Protein 6MCE (pdb70)

GO terms:
  GO:0042025 host cell nucleus (C, IDA)
  GO:0050434 positive regulation of viral transcription (P, IDA)
  GO:0001070 RNA-binding transcription regulator activity (F, TAS)
  GO:0005515 protein binding (F, IPI)
  GO:0030332 cyclin binding (F, IPI)
  GO:0039525 symbiont-mediated perturbation of host chromatin organization (P, IDA)
  GO:0032968 positive regulation of transcription elongation by RNA polymerase II (P, IDA)
  GO:0030430 host cell cytoplasm (C, EXP)
  GO:0042025 host cell nucleus (C, IC)
  GO:0042805 actinin binding (F, IPI)
  GO:0043175 RNA polymerase core enzyme binding (F, IEP)
  GO:0042783 symbiont-mediated e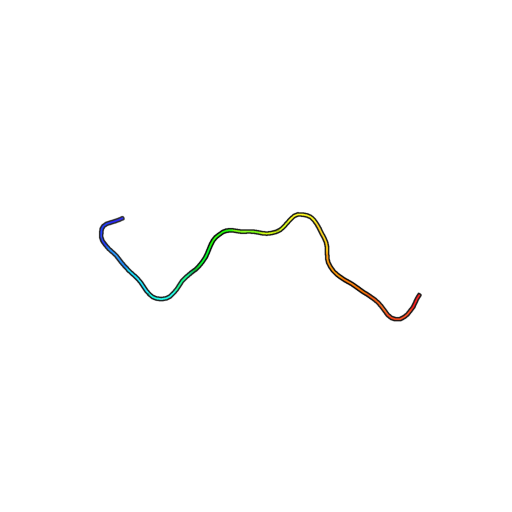vasion of host immune response (P, IDA)
  GO:0140537 transcription regulator activator activity (F, IDA)
  GO:0140313 molecular sequestering activity (F, EXP)
  GO:0035035 histone acetyltransferase binding (F, IMP)
  GO:0001223 transcription coactivator binding (F, IPI)
  GO:0035035 histone acetyltransferase binding (F, IPI)
  GO:0031491 nucleosome binding (F, IPI)
  GO:1990970 trans-activation response element binding (F, IPI)
  GO:0039588 symbiont-mediated suppression of host antigen processing and presentation (P, EXP)

Structure (mmCIF, N/CA/C/O backbone):
data_6MCE
#
_entry.id   6MCE
#
loop_
_entity.id
_entity.type
_entity.pdbx_description
1 polymer 'TAR RNA'
2 polymer 'Protein Tat'
#
loop_
_atom_site.group_PDB
_atom_site.id
_atom_site.type_symbol
_atom_site.label_atom_id
_atom_site.label_alt_id
_atom_site.label_comp_id
_atom_site.label_asym_id
_atom_site.label_entity_id
_atom_site.label_seq_id
_atom_site.pdbx_PDB_ins_code
_atom_site.Cartn_x
_atom_site.Cartn_y
_atom_site.Cartn_z
_atom_site.occupancy
_atom_site.B_iso_or_equiv
_atom_site.auth_seq_id
_atom_site.auth_comp_id
_atom_site.auth_asym_id
_atom_site.auth_atom_id
_atom_site.pdbx_PDB_model_num
ATOM 965 N N . GLY B 2 1 ? 32.244 -5.885 4.361 1.00 0.00 44 GLY B N 1
ATOM 966 C CA . GLY B 2 1 ? 32.141 -5.568 2.918 1.00 0.00 44 GLY B CA 1
ATOM 967 C C . GLY B 2 1 ? 32.762 -6.655 2.053 1.00 0.00 44 GLY B C 1
ATOM 968 O O . GLY B 2 1 ? 32.912 -7.793 2.499 1.00 0.00 44 GLY B O 1
ATOM 974 N N . ILE B 2 2 ? 33.128 -6.310 0.808 1.00 0.00 45 ILE B N 1
ATOM 975 C CA . ILE B 2 2 ? 33.770 -7.190 -0.199 1.00 0.00 45 ILE B CA 1
ATOM 976 C C . ILE B 2 2 ? 33.087 -8.579 -0.299 1.00 0.00 45 ILE B C 1
ATOM 977 O O . ILE B 2 2 ? 33.725 -9.632 -0.245 1.00 0.00 45 ILE B O 1
ATOM 993 N N . SER B 2 3 ? 31.751 -8.569 -0.387 1.00 0.00 46 SER B N 1
ATOM 994 C CA . SER B 2 3 ? 30.872 -9.753 -0.348 1.00 0.00 46 SER B CA 1
ATOM 995 C C . SER B 2 3 ? 29.671 -9.607 -1.299 1.00 0.00 46 SER B C 1
ATOM 996 O O . SER B 2 3 ? 29.375 -8.511 -1.784 1.00 0.00 46 SER B O 1
ATOM 1004 N N . TYR B 2 4 ? 28.960 -10.712 -1.547 1.00 0.00 47 TYR B N 1
ATOM 1005 C CA . TYR B 2 4 ? 27.767 -10.791 -2.402 1.00 0.00 47 TYR B CA 1
ATOM 1006 C C . TYR B 2 4 ? 26.713 -11.761 -1.825 1.00 0.00 47 TYR B C 1
ATOM 1007 O O . TYR B 2 4 ? 26.942 -12.394 -0.790 1.00 0.00 47 TYR B O 1
ATOM 1025 N N . GLY B 2 5 ? 25.536 -11.844 -2.459 1.00 0.00 48 GLY B N 1
ATOM 1026 C CA . GLY B 2 5 ? 24.385 -12.611 -1.960 1.00 0.00 48 GLY B CA 1
ATOM 1027 C C . GLY B 2 5 ? 23.357 -11.776 -1.177 1.00 0.00 48 GLY B C 1
ATOM 1028 O O . GLY B 2 5 ? 22.666 -12.313 -0.309 1.00 0.00 48 GLY B O 1
ATOM 1032 N N . ARG B 2 6 ? 23.283 -10.464 -1.452 1.00 0.00 49 ARG B N 1
ATOM 1033 C CA . ARG B 2 6 ? 22.326 -9.474 -0.909 1.00 0.00 49 ARG B CA 1
ATOM 1034 C C . ARG B 2 6 ? 22.033 -8.380 -1.955 1.00 0.00 49 ARG B C 1
ATOM 1035 O O . ARG B 2 6 ? 22.767 -8.250 -2.936 1.00 0.00 49 ARG B O 1
ATOM 1056 N N . LYS B 2 7 ? 20.996 -7.565 -1.714 1.00 0.00 50 LYS B N 1
ATOM 1057 C CA . LYS B 2 7 ? 20.602 -6.404 -2.543 1.00 0.00 50 LYS B CA 1
ATOM 1058 C C . LYS B 2 7 ? 20.314 -5.149 -1.709 1.00 0.00 50 LYS B C 1
ATOM 1059 O O . LYS B 2 7 ? 20.326 -5.187 -0.476 1.00 0.00 50 LYS B O 1
ATOM 1078 N N . LYS B 2 8 ? 20.021 -4.043 -2.402 1.00 0.00 51 LYS B N 1
ATOM 1079 C CA . LYS B 2 8 ? 19.555 -2.772 -1.827 1.00 0.00 51 LYS B CA 1
ATOM 1080 C C . LYS B 2 8 ? 18.249 -2.978 -1.040 1.00 0.00 51 LYS B C 1
ATOM 1081 O O . LYS B 2 8 ? 17.388 -3.760 -1.449 1.00 0.00 51 LYS B O 1
ATOM 1100 N N . ARG B 2 9 ? 18.110 -2.275 0.089 1.00 0.00 52 ARG B N 1
ATOM 1101 C CA . ARG B 2 9 ? 16.927 -2.316 0.975 1.00 0.00 52 ARG B CA 1
ATOM 1102 C C . ARG B 2 9 ? 15.686 -1.659 0.318 1.00 0.00 52 ARG B C 1
ATOM 1103 O O . ARG B 2 9 ? 15.802 -1.044 -0.745 1.00 0.00 52 ARG B O 1
ATOM 1124 N N . ARG B 2 10 ? 14.509 -1.737 0.962 1.00 0.00 53 ARG B N 1
ATOM 1125 C CA . ARG B 2 10 ? 13.233 -1.127 0.497 1.00 0.00 53 ARG B CA 1
ATOM 1126 C C . ARG B 2 10 ? 12.578 -0.253 1.572 1.00 0.00 53 ARG B C 1
ATOM 1127 O O . ARG B 2 10 ? 12.835 -0.468 2.749 1.00 0.00 53 ARG B O 1
ATOM 1148 N N . GLN B 2 11 ? 11.690 0.675 1.195 1.00 0.00 54 GLN B N 1
ATOM 1149 C CA . GLN B 2 11 ? 10.853 1.408 2.164 1.00 0.00 54 GLN B CA 1
ATOM 1150 C C . GLN B 2 11 ? 9.681 0.537 2.639 1.00 0.00 54 GLN B C 1
ATOM 1151 O O . GLN B 2 11 ? 9.698 0.036 3.763 1.00 0.00 54 GLN B O 1
ATOM 1165 N N . ARG B 2 12 ? 8.711 0.272 1.753 1.00 0.00 55 ARG B N 1
ATOM 1166 C CA . ARG B 2 12 ? 7.536 -0.589 1.989 1.00 0.00 55 ARG B CA 1
ATOM 1167 C C . ARG B 2 12 ? 7.182 -1.398 0.738 1.00 0.00 55 ARG B C 1
ATOM 1168 O O . ARG B 2 12 ? 7.7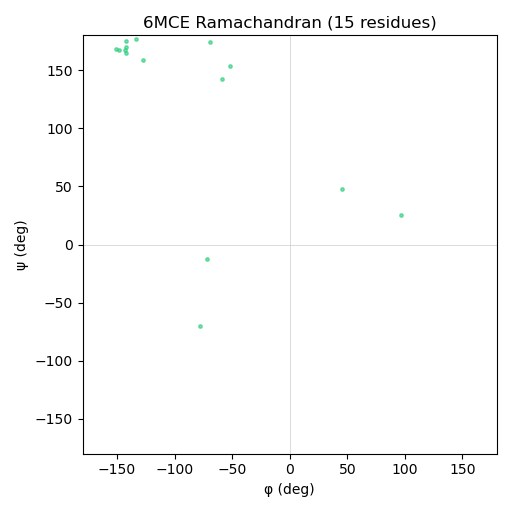47 -1.150 -0.328 1.00 0.00 55 ARG B O 1
ATOM 1189 N N . ARG B 2 13 ? 6.269 -2.363 0.878 1.00 0.00 56 ARG B N 1
ATOM 1190 C CA . ARG B 2 13 ? 5.779 -3.244 -0.199 1.00 0.00 56 ARG B CA 1
ATOM 1191 C C . ARG B 2 13 ? 4.274 -3.522 -0.064 1.00 0.00 56 ARG B C 1
ATOM 1192 O O . ARG B 2 13 ? 3.675 -3.269 0.985 1.00 0.00 56 ARG B O 1
ATOM 1213 N N . ARG B 2 14 ? 3.681 -4.041 -1.147 1.00 0.00 57 ARG B N 1
ATOM 1214 C CA . ARG B 2 14 ? 2.251 -4.384 -1.301 1.00 0.00 57 ARG B CA 1
ATOM 1215 C C . ARG B 2 14 ? 1.684 -5.277 -0.183 1.00 0.00 57 ARG B C 1
ATOM 1216 O O . ARG B 2 14 ? 2.402 -6.076 0.421 1.00 0.00 57 ARG B O 1
ATOM 1237 N N . ALA B 2 15 ? 0.372 -5.176 0.035 1.00 0.00 58 ALA B N 1
ATOM 1238 C CA . ALA B 2 15 ? -0.393 -5.962 1.009 1.00 0.00 58 ALA B CA 1
ATOM 1239 C C . ALA B 2 15 ? -1.859 -6.160 0.559 1.00 0.00 58 ALA B C 1
ATOM 1240 O O . ALA B 2 15 ? -2.332 -5.509 -0.377 1.00 0.00 58 ALA B O 1
ATOM 1247 N N . HIS B 2 16 ? -2.588 -7.054 1.238 1.00 0.00 59 HIS B N 1
ATOM 1248 C CA . HIS B 2 16 ? -3.990 -7.397 0.930 1.00 0.00 59 HIS B CA 1
ATOM 1249 C C . HIS B 2 16 ? -5.018 -6.303 1.286 1.00 0.00 59 HIS B C 1
ATOM 1250 O O . HIS B 2 16 ? -6.172 -6.390 0.858 1.00 0.00 59 HIS B O 1
ATOM 1264 N N . GLN B 2 17 ? -4.616 -5.283 2.057 1.00 0.00 60 GLN B N 1
ATOM 1265 C CA . GLN B 2 17 ? -5.450 -4.167 2.543 1.00 0.00 60 GLN B CA 1
ATOM 1266 C C . GLN B 2 17 ? -4.687 -2.831 2.501 1.00 0.00 60 GLN B C 1
ATOM 1267 O O . GLN B 2 17 ? -5.260 -1.839 1.996 1.00 0.00 60 GLN B O 1
ATOM 2246 N N . GLY B 2 1 ? 34.609 -6.488 2.803 1.00 0.00 44 GLY B N 2
ATOM 2247 C CA . GLY B 2 1 ? 34.200 -7.871 2.467 1.00 0.00 44 GLY B CA 2
ATOM 2248 C C . GLY B 2 1 ? 34.821 -8.350 1.160 1.00 0.00 44 GLY B C 2
ATOM 2249 O O . GLY B 2 1 ? 35.367 -7.552 0.396 1.00 0.00 44 GLY B O 2
ATOM 2255 N N . ILE B 2 2 ? 34.733 -9.661 0.894 1.00 0.00 45 ILE B N 2
ATOM 2256 C CA . ILE B 2 2 ? 35.343 -10.337 -0.277 1.00 0.00 45 ILE B CA 2
ATOM 2257 C C . ILE B 2 2 ? 34.369 -11.248 -1.060 1.00 0.00 45 ILE B C 2
ATOM 2258 O O . ILE B 2 2 ? 34.775 -11.939 -1.996 1.00 0.00 45 ILE B O 2
ATOM 2274 N N . SER B 2 3 ? 33.082 -11.252 -0.694 1.00 0.00 46 SER B N 2
ATOM 2275 C CA . SER B 2 3 ? 32.006 -12.023 -1.339 1.00 0.00 46 SER B CA 2
ATOM 2276 C C . SER B 2 3 ? 30.640 -11.350 -1.108 1.00 0.00 46 SER B C 2
ATOM 2277 O O . SER B 2 3 ? 30.524 -10.454 -0.264 1.00 0.00 46 SER B O 2
ATOM 2285 N N . TYR B 2 4 ? 29.606 -11.773 -1.843 1.00 0.00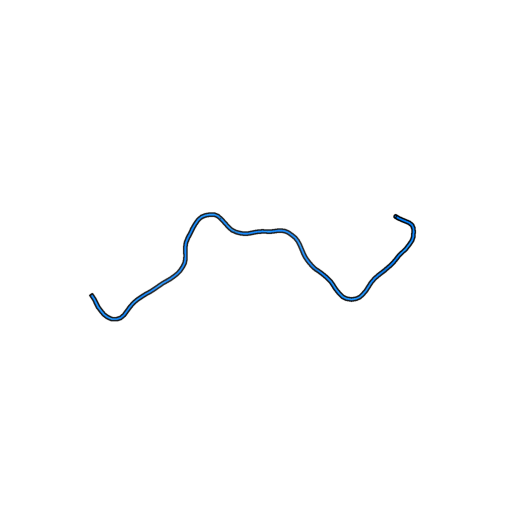 47 TYR B N 2
ATOM 2286 C CA . TYR B 2 4 ? 28.285 -11.127 -1.890 1.00 0.00 47 TYR B CA 2
ATOM 2287 C C . TYR B 2 4 ? 27.127 -12.141 -1.973 1.00 0.00 47 TYR B C 2
ATOM 2288 O O . TYR B 2 4 ? 27.306 -13.293 -2.376 1.00 0.00 47 TYR B O 2
ATOM 2306 N N . GLY B 2 5 ? 25.927 -11.691 -1.592 1.00 0.00 48 GLY B N 2
ATOM 2307 C CA . GLY B 2 5 ? 24.690 -12.489 -1.573 1.00 0.00 48 GLY B CA 2
ATOM 2308 C C . GLY B 2 5 ? 23.476 -11.705 -1.054 1.00 0.00 48 GLY B C 2
ATOM 2309 O O . GLY B 2 5 ? 22.667 -12.243 -0.298 1.00 0.00 48 GLY B O 2
ATOM 2313 N N . ARG B 2 6 ? 23.406 -10.407 -1.387 1.00 0.00 49 ARG B N 2
ATOM 2314 C CA . ARG B 2 6 ? 22.449 -9.389 -0.900 1.00 0.00 49 ARG B CA 2
ATOM 2315 C C . ARG B 2 6 ? 22.181 -8.341 -1.998 1.00 0.00 49 ARG B C 2
ATOM 2316 O O . ARG B 2 6 ? 22.859 -8.334 -3.026 1.00 0.00 49 ARG B O 2
ATOM 2337 N N . LYS B 2 7 ? 21.223 -7.439 -1.761 1.00 0.00 50 LYS B N 2
ATOM 2338 C CA . LYS B 2 7 ? 20.884 -6.298 -2.638 1.00 0.00 50 LYS B CA 2
ATOM 2339 C C . LYS B 2 7 ? 20.696 -4.994 -1.856 1.00 0.00 50 LYS B C 2
ATOM 2340 O O . LYS B 2 7 ? 20.704 -4.993 -0.622 1.00 0.00 50 LYS B O 2
ATOM 2359 N N . LYS B 2 8 ? 20.489 -3.888 -2.581 1.00 0.00 51 LYS B N 2
ATOM 2360 C CA . LYS B 2 8 ? 20.078 -2.589 -2.023 1.00 0.00 51 LYS B CA 2
ATOM 2361 C C . LYS B 2 8 ? 18.796 -2.753 -1.194 1.00 0.00 51 LYS B C 2
ATOM 2362 O O . LYS B 2 8 ? 17.852 -3.416 -1.635 1.00 0.00 51 LYS B O 2
ATOM 2381 N N . ARG B 2 9 ? 18.766 -2.163 0.006 1.00 0.00 52 ARG B N 2
ATOM 2382 C CA . ARG B 2 9 ? 17.606 -2.199 0.919 1.00 0.00 52 ARG B CA 2
ATOM 2383 C C . ARG B 2 9 ? 16.382 -1.498 0.294 1.00 0.00 52 ARG B C 2
ATOM 2384 O O . ARG B 2 9 ? 16.544 -0.629 -0.567 1.00 0.00 52 ARG B O 2
ATOM 2405 N N . ARG B 2 10 ? 15.163 -1.842 0.734 1.00 0.00 53 ARG B N 2
ATOM 2406 C CA . ARG B 2 10 ? 13.894 -1.294 0.198 1.00 0.00 53 ARG B CA 2
ATOM 2407 C C . ARG B 2 10 ? 12.830 -1.097 1.282 1.00 0.00 53 ARG B C 2
ATOM 2408 O O . ARG B 2 10 ? 12.859 -1.777 2.306 1.00 0.00 53 ARG B O 2
ATOM 2429 N N . GLN B 2 11 ? 11.859 -0.216 1.035 1.00 0.00 54 GLN B N 2
ATOM 2430 C CA . GLN B 2 11 ? 10.758 0.074 1.964 1.00 0.00 54 GLN B CA 2
ATOM 2431 C C . GLN B 2 11 ? 9.398 -0.161 1.288 1.00 0.00 54 GLN B C 2
ATOM 2432 O O . GLN B 2 11 ? 9.164 0.264 0.156 1.00 0.00 54 GLN B O 2
ATOM 2446 N N . ARG B 2 12 ? 8.498 -0.810 2.030 1.00 0.00 55 ARG B N 2
ATOM 2447 C CA . ARG B 2 12 ? 7.070 -1.009 1.732 1.00 0.00 55 ARG B CA 2
ATOM 2448 C C . ARG B 2 12 ? 6.246 -0.771 3.005 1.00 0.00 55 ARG B C 2
ATOM 2449 O O . ARG B 2 12 ? 6.796 -0.374 4.036 1.00 0.00 55 ARG B O 2
ATOM 2470 N N . ARG B 2 13 ? 4.928 -0.970 2.926 1.00 0.00 56 ARG B N 2
ATOM 2471 C CA . ARG B 2 13 ? 3.964 -0.748 4.018 1.00 0.00 56 ARG B CA 2
ATOM 2472 C C . ARG B 2 13 ? 3.039 -1.965 4.148 1.00 0.00 56 ARG B C 2
ATOM 2473 O O . ARG B 2 13 ? 2.690 -2.588 3.142 1.00 0.00 56 ARG B O 2
ATOM 2494 N N . ARG B 2 14 ? 2.653 -2.304 5.384 1.00 0.00 57 ARG B N 2
ATOM 2495 C CA . ARG B 2 14 ? 1.971 -3.569 5.750 1.00 0.00 57 ARG B CA 2
ATOM 2496 C C . ARG B 2 14 ? 0.713 -3.364 6.621 1.00 0.00 57 ARG B C 2
ATOM 2497 O O . ARG B 2 14 ? 0.203 -4.314 7.216 1.00 0.00 57 ARG B O 2
ATOM 2518 N N . ALA B 2 15 ? 0.209 -2.131 6.700 1.00 0.00 58 ALA B N 2
ATOM 2519 C CA . ALA B 2 15 ? -0.973 -1.741 7.477 1.00 0.00 58 ALA B CA 2
ATOM 2520 C C . ALA B 2 15 ? -1.771 -0.610 6.791 1.00 0.00 58 ALA B C 2
ATOM 2521 O O . ALA B 2 15 ? -1.271 0.056 5.879 1.00 0.00 58 ALA B O 2
ATOM 2528 N N . HIS B 2 16 ? -3.011 -0.386 7.246 1.00 0.00 59 HIS B N 2
ATOM 2529 C CA . HIS B 2 16 ? -3.970 0.576 6.663 1.00 0.00 59 HIS B CA 2
ATOM 2530 C C . HIS B 2 16 ? -4.780 1.352 7.729 1.00 0.00 59 HIS B C 2
ATOM 2531 O O . HIS B 2 16 ? -5.803 1.972 7.422 1.00 0.00 59 HIS B O 2
ATOM 2545 N N . GLN B 2 17 ? -4.336 1.313 8.993 1.00 0.00 60 GLN B N 2
ATOM 2546 C CA . GLN B 2 17 ? -4.969 1.948 10.165 1.00 0.00 60 GLN B CA 2
ATOM 2547 C C . GLN B 2 17 ? -3.944 2.382 11.232 1.00 0.00 60 GLN B C 2
ATOM 2548 O O . GLN B 2 17 ? -2.844 1.786 11.302 1.00 0.00 60 GLN B O 2
ATOM 3527 N N . GLY B 2 1 ? 33.517 -20.118 -1.143 1.00 0.00 44 GLY B N 3
ATOM 3528 C CA . GLY B 2 1 ? 32.547 -19.310 -1.917 1.00 0.00 44 GLY B CA 3
ATOM 3529 C C . GLY B 2 1 ? 31.622 -18.508 -1.011 1.00 0.00 44 GLY B C 3
ATOM 3530 O O . GLY B 2 1 ? 31.898 -18.346 0.180 1.00 0.00 44 GLY B O 3
ATOM 3536 N N . ILE B 2 2 ? 30.516 -18.004 -1.570 1.00 0.00 45 ILE B N 3
ATOM 3537 C CA . ILE B 2 2 ? 29.484 -17.202 -0.878 1.00 0.00 45 ILE B CA 3
ATOM 3538 C C . ILE B 2 2 ? 28.064 -17.613 -1.311 1.00 0.00 45 ILE B C 3
ATOM 3539 O O . ILE B 2 2 ? 27.884 -18.277 -2.337 1.00 0.00 45 ILE B O 3
ATOM 3555 N N . SER B 2 3 ? 27.052 -17.190 -0.544 1.00 0.00 46 SER B N 3
ATOM 3556 C CA . SER B 2 3 ? 25.639 -17.588 -0.719 1.00 0.00 46 SER B CA 3
ATOM 3557 C C . SER B 2 3 ? 24.654 -16.407 -0.656 1.00 0.00 46 SER B C 3
ATOM 3558 O O . SER B 2 3 ? 23.446 -16.618 -0.526 1.00 0.00 46 SER B O 3
ATOM 3566 N N . TYR B 2 4 ? 25.155 -15.168 -0.738 1.00 0.00 47 TYR B N 3
ATOM 3567 C CA . TYR B 2 4 ? 24.376 -13.922 -0.691 1.00 0.00 47 TYR B CA 3
ATOM 3568 C C . TYR B 2 4 ? 25.064 -12.795 -1.480 1.00 0.00 47 TYR B C 3
ATOM 3569 O O . TYR B 2 4 ? 26.295 -12.736 -1.536 1.00 0.00 47 TYR B O 3
ATOM 3587 N N . GLY B 2 5 ? 24.269 -11.846 -1.986 1.00 0.00 48 GLY B N 3
ATOM 3588 C CA . GLY B 2 5 ? 24.741 -10.583 -2.578 1.00 0.00 48 GLY B CA 3
ATOM 3589 C C . GLY B 2 5 ? 24.034 -9.320 -2.060 1.00 0.00 48 GLY B C 3
ATOM 3590 O O . GLY B 2 5 ? 24.400 -8.218 -2.468 1.00 0.00 48 GLY B O 3
ATOM 3594 N N . ARG B 2 6 ? 23.070 -9.476 -1.132 1.00 0.00 49 ARG B N 3
ATOM 3595 C CA . ARG B 2 6 ? 22.399 -8.423 -0.331 1.00 0.00 49 ARG B CA 3
ATOM 3596 C C . ARG B 2 6 ? 22.129 -7.099 -1.080 1.00 0.00 49 ARG B C 3
ATOM 3597 O O . ARG B 2 6 ? 22.823 -6.098 -0.882 1.00 0.00 49 ARG B O 3
ATOM 3618 N N . LYS B 2 7 ? 21.103 -7.111 -1.942 1.00 0.00 50 LYS B N 3
ATOM 3619 C CA . LYS B 2 7 ? 20.611 -5.947 -2.708 1.00 0.00 50 LYS B CA 3
ATOM 3620 C C . LYS B 2 7 ? 20.253 -4.720 -1.847 1.00 0.00 50 LYS B C 3
ATOM 3621 O O . LYS B 2 7 ? 20.107 -4.803 -0.626 1.00 0.00 50 LYS B O 3
ATOM 3640 N N . LYS B 2 8 ? 20.029 -3.596 -2.539 1.00 0.00 51 LYS B N 3
ATOM 3641 C CA . LYS B 2 8 ? 19.487 -2.322 -2.030 1.00 0.00 51 LYS B CA 3
ATOM 3642 C C . LYS B 2 8 ? 18.314 -2.554 -1.057 1.00 0.00 51 LYS B C 3
ATOM 3643 O O . LYS B 2 8 ? 17.332 -3.208 -1.418 1.00 0.00 51 LYS B O 3
ATOM 3662 N N . ARG B 2 9 ? 18.428 -2.040 0.173 1.00 0.00 52 ARG B N 3
ATOM 3663 C CA . ARG B 2 9 ? 17.423 -2.188 1.248 1.00 0.00 52 ARG B CA 3
ATOM 3664 C C . ARG B 2 9 ? 16.093 -1.480 0.900 1.00 0.00 52 ARG B C 3
ATOM 3665 O O . ARG B 2 9 ? 16.107 -0.472 0.189 1.00 0.00 52 ARG B O 3
ATOM 3686 N N . ARG B 2 10 ? 14.952 -1.966 1.417 1.00 0.00 53 ARG B N 3
ATOM 3687 C CA . ARG B 2 10 ? 13.600 -1.393 1.178 1.00 0.00 53 ARG B CA 3
ATOM 3688 C C . ARG B 2 10 ? 12.593 -1.725 2.293 1.00 0.00 53 ARG B C 3
ATOM 3689 O O . ARG B 2 10 ? 12.806 -2.666 3.049 1.00 0.00 53 ARG B O 3
ATOM 3710 N N . GLN B 2 11 ? 11.466 -1.014 2.352 1.00 0.00 54 GLN B N 3
ATOM 3711 C CA . GLN B 2 11 ? 10.363 -1.252 3.306 1.00 0.00 54 GLN B CA 3
ATOM 3712 C C . GLN B 2 11 ? 9.003 -1.355 2.594 1.00 0.00 54 GLN B C 3
ATOM 3713 O O . GLN B 2 11 ? 8.872 -0.915 1.448 1.00 0.00 54 GLN B O 3
ATOM 372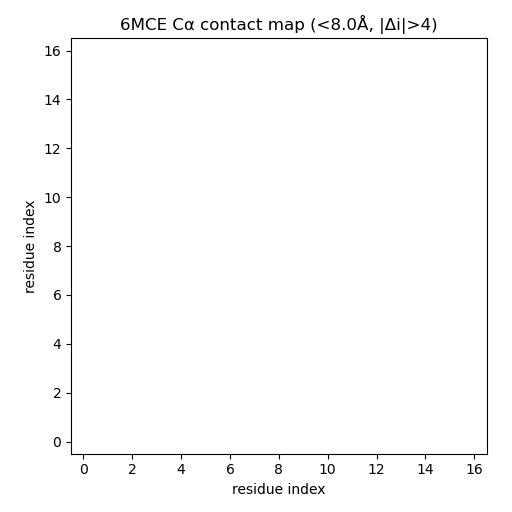7 N N . ARG B 2 12 ? 7.982 -1.895 3.281 1.00 0.00 55 ARG B N 3
ATOM 3728 C CA . ARG B 2 12 ? 6.594 -1.962 2.776 1.00 0.00 55 ARG B CA 3
ATOM 3729 C C . ARG B 2 12 ? 5.549 -1.424 3.774 1.00 0.00 55 ARG B C 3
ATOM 3730 O O . ARG B 2 12 ? 4.420 -1.145 3.368 1.00 0.00 55 ARG B O 3
ATOM 3751 N N . ARG B 2 13 ? 5.945 -1.180 5.034 1.00 0.00 56 ARG B N 3
ATOM 3752 C CA . ARG B 2 13 ? 5.194 -0.470 6.093 1.00 0.00 56 ARG B CA 3
ATOM 3753 C C . ARG B 2 13 ? 3.730 -0.931 6.207 1.00 0.00 56 ARG B C 3
ATOM 3754 O O . ARG B 2 13 ? 2.783 -0.166 6.007 1.00 0.00 56 ARG B O 3
ATOM 3775 N N . ARG B 2 14 ? 3.570 -2.235 6.451 1.00 0.00 57 ARG B N 3
ATOM 3776 C CA . ARG B 2 14 ? 2.300 -2.984 6.453 1.00 0.00 57 ARG B CA 3
ATOM 3777 C C . ARG B 2 14 ? 1.355 -2.510 7.571 1.00 0.00 57 ARG B C 3
ATOM 3778 O O . ARG B 2 14 ? 1.807 -2.052 8.624 1.00 0.00 57 ARG B O 3
ATOM 3799 N N . ALA B 2 15 ? 0.045 -2.634 7.342 1.00 0.00 58 ALA B N 3
ATOM 3800 C CA . ALA B 2 15 ? -1.007 -2.046 8.191 1.00 0.00 58 ALA B CA 3
ATOM 3801 C C . ALA B 2 15 ? -2.237 -2.965 8.409 1.00 0.00 58 ALA B C 3
ATOM 3802 O O . ALA B 2 15 ? -3.295 -2.500 8.841 1.00 0.00 58 ALA B O 3
ATOM 3809 N N . HIS B 2 16 ? -2.111 -4.266 8.114 1.00 0.00 59 HIS B N 3
ATOM 3810 C CA . HIS B 2 16 ? -3.196 -5.267 8.183 1.00 0.00 59 HIS B CA 3
ATOM 3811 C C . HIS B 2 16 ? -2.721 -6.609 8.786 1.00 0.00 59 HIS B C 3
ATOM 3812 O O . HIS B 2 16 ? -3.257 -7.679 8.484 1.00 0.00 59 HIS B O 3
ATOM 3826 N N . GLN B 2 17 ? -1.666 -6.559 9.613 1.00 0.00 60 GLN B N 3
ATOM 3827 C CA . GLN B 2 17 ? -0.946 -7.712 10.177 1.00 0.00 60 GLN B CA 3
ATOM 3828 C C . GLN B 2 17 ? -0.375 -7.397 11.573 1.00 0.00 60 GLN B C 3
ATOM 3829 O O . GLN B 2 17 ? 0.279 -6.341 11.735 1.00 0.00 60 GLN B O 3
ATOM 4808 N N . GLY B 2 1 ? 32.629 -1.627 -5.772 1.00 0.00 44 GLY B N 4
ATOM 4809 C CA . GLY B 2 1 ? 32.862 -3.017 -5.318 1.00 0.00 44 GLY B CA 4
ATOM 4810 C C . GLY B 2 1 ? 31.911 -4.001 -5.983 1.00 0.00 44 GLY B C 4
ATOM 4811 O O . GLY B 2 1 ? 31.358 -3.718 -7.048 1.00 0.00 44 GLY B O 4
ATOM 4817 N N . ILE B 2 2 ? 31.715 -5.165 -5.354 1.00 0.00 45 ILE B N 4
ATOM 4818 C CA . ILE B 2 2 ? 30.863 -6.279 -5.823 1.00 0.00 45 ILE B CA 4
ATOM 4819 C C . ILE B 2 2 ? 30.074 -6.908 -4.658 1.00 0.00 45 ILE B C 4
ATOM 4820 O O . ILE B 2 2 ? 30.387 -6.666 -3.488 1.00 0.00 45 ILE B O 4
ATOM 4836 N N . SER B 2 3 ? 29.082 -7.742 -4.971 1.00 0.00 46 SER B N 4
ATOM 4837 C CA . SER B 2 3 ? 28.269 -8.508 -4.008 1.00 0.00 46 SER B CA 4
ATOM 4838 C C . SER B 2 3 ? 28.099 -9.967 -4.456 1.00 0.00 46 SER B C 4
ATOM 4839 O O . SER B 2 3 ? 28.178 -10.280 -5.643 1.00 0.00 46 SER B O 4
ATOM 4847 N N . TYR B 2 4 ? 27.863 -10.865 -3.493 1.00 0.00 47 TYR B N 4
ATOM 4848 C CA . TYR B 2 4 ? 27.892 -12.327 -3.691 1.00 0.00 47 TYR B CA 4
ATOM 4849 C C . TYR B 2 4 ? 26.739 -13.088 -2.995 1.00 0.00 47 TYR B C 4
ATOM 4850 O O . TYR B 2 4 ? 26.756 -14.320 -2.930 1.00 0.00 47 TYR B O 4
ATOM 4868 N N . GLY B 2 5 ? 25.749 -12.370 -2.447 1.00 0.00 48 GLY B N 4
ATOM 4869 C CA . GLY B 2 5 ? 24.615 -12.975 -1.732 1.00 0.00 48 GLY B CA 4
ATOM 4870 C C . GLY B 2 5 ? 23.609 -12.005 -1.093 1.00 0.00 48 GLY B C 4
ATOM 4871 O O . GLY B 2 5 ? 22.893 -12.417 -0.179 1.00 0.00 48 GLY B O 4
ATOM 4875 N N . ARG B 2 6 ? 23.567 -10.733 -1.523 1.00 0.00 49 ARG B N 4
ATOM 4876 C CA . ARG B 2 6 ? 22.665 -9.660 -1.042 1.00 0.00 49 ARG B CA 4
ATOM 4877 C C . ARG B 2 6 ? 22.394 -8.624 -2.150 1.00 0.00 49 ARG B C 4
ATOM 4878 O O . ARG B 2 6 ? 23.139 -8.549 -3.126 1.00 0.00 49 ARG B O 4
ATOM 4899 N N . LYS B 2 7 ? 21.371 -7.782 -1.940 1.00 0.00 50 LYS B N 4
ATOM 4900 C CA . LYS B 2 7 ? 21.037 -6.588 -2.748 1.00 0.00 50 LYS B CA 4
ATOM 4901 C C . LYS B 2 7 ? 20.988 -5.319 -1.886 1.00 0.00 50 LYS B C 4
ATOM 4902 O O . LYS B 2 7 ? 21.195 -5.373 -0.670 1.00 0.00 50 LYS B O 4
ATOM 4921 N N . LYS B 2 8 ? 20.704 -4.174 -2.518 1.00 0.00 51 LYS B N 4
ATOM 4922 C CA . LYS B 2 8 ? 20.518 -2.867 -1.859 1.00 0.00 51 LYS B CA 4
ATOM 4923 C C . LYS B 2 8 ? 19.366 -2.906 -0.838 1.00 0.00 51 LYS B C 4
ATOM 4924 O O . LYS B 2 8 ? 18.431 -3.700 -0.977 1.00 0.00 51 LYS B O 4
ATOM 4943 N N . ARG B 2 9 ? 19.403 -2.018 0.163 1.00 0.00 52 ARG B N 4
ATOM 4944 C CA . ARG B 2 9 ? 18.276 -1.778 1.090 1.00 0.00 52 ARG B CA 4
ATOM 4945 C C . ARG B 2 9 ? 17.046 -1.196 0.356 1.00 0.00 52 ARG B C 4
ATOM 4946 O O . ARG B 2 9 ? 17.124 -0.786 -0.804 1.00 0.00 52 ARG B O 4
ATOM 4967 N N . ARG B 2 10 ? 15.899 -1.189 1.043 1.00 0.00 53 ARG B N 4
ATOM 4968 C CA . ARG B 2 10 ? 14.542 -0.923 0.512 1.00 0.00 53 ARG B CA 4
ATOM 4969 C C . ARG B 2 10 ? 13.632 -0.293 1.575 1.00 0.00 53 ARG B C 4
ATOM 4970 O O . ARG B 2 10 ? 14.095 -0.003 2.668 1.00 0.00 53 ARG B O 4
ATOM 4991 N N . GLN B 2 11 ? 12.337 -0.145 1.290 1.00 0.00 54 GLN B N 4
ATOM 4992 C CA . GLN B 2 11 ? 11.306 0.170 2.298 1.00 0.00 54 GLN B CA 4
ATOM 4993 C C . GLN B 2 11 ? 10.082 -0.736 2.094 1.00 0.00 54 GLN B C 4
ATOM 4994 O O . GLN B 2 11 ? 9.757 -1.532 2.976 1.00 0.00 54 GLN B O 4
ATOM 5008 N N . ARG B 2 12 ? 9.504 -0.731 0.887 1.00 0.00 55 ARG B N 4
ATOM 5009 C CA . ARG B 2 12 ? 8.382 -1.591 0.467 1.00 0.00 55 ARG B CA 4
ATOM 5010 C C . ARG B 2 12 ? 8.675 -2.306 -0.858 1.00 0.00 55 ARG B C 4
ATOM 5011 O O . ARG B 2 12 ? 9.514 -1.853 -1.639 1.00 0.00 55 ARG B O 4
ATOM 5032 N N . ARG B 2 13 ? 8.017 -3.451 -1.063 1.00 0.00 56 ARG B N 4
ATOM 5033 C CA . ARG B 2 13 ? 8.122 -4.322 -2.248 1.00 0.00 56 ARG B CA 4
ATOM 5034 C C . ARG B 2 13 ? 6.896 -5.243 -2.331 1.00 0.00 56 ARG B C 4
ATOM 5035 O O . ARG B 2 13 ? 6.211 -5.449 -1.323 1.00 0.00 56 ARG B O 4
ATOM 5056 N N . ARG B 2 14 ? 6.623 -5.810 -3.511 1.00 0.00 57 ARG B N 4
ATOM 5057 C CA . ARG B 2 14 ? 5.584 -6.832 -3.739 1.00 0.00 57 ARG B CA 4
ATOM 5058 C C . ARG B 2 14 ? 5.947 -7.735 -4.925 1.00 0.00 57 ARG B C 4
ATOM 5059 O O . ARG B 2 14 ? 6.544 -7.270 -5.899 1.00 0.00 57 ARG B O 4
ATOM 5080 N N . ALA B 2 15 ? 5.526 -8.998 -4.868 1.00 0.00 58 ALA B N 4
ATOM 5081 C CA . ALA B 2 15 ? 5.611 -9.971 -5.961 1.00 0.00 58 ALA B CA 4
ATOM 5082 C C . ALA B 2 15 ? 4.387 -10.914 -5.972 1.00 0.00 58 ALA B C 4
ATOM 5083 O O . ALA B 2 15 ? 3.700 -11.072 -4.958 1.00 0.00 58 ALA B O 4
ATOM 5090 N N . HIS B 2 16 ? 4.115 -11.543 -7.123 1.00 0.00 59 HIS B N 4
ATOM 5091 C CA . HIS B 2 16 ? 2.983 -12.472 -7.316 1.00 0.00 59 HIS B CA 4
ATOM 5092 C C . HIS B 2 16 ? 3.208 -13.480 -8.459 1.00 0.00 59 HIS B C 4
ATOM 5093 O O . HIS B 2 16 ? 2.903 -14.665 -8.299 1.00 0.00 59 HIS B O 4
ATOM 5107 N N . GLN B 2 17 ? 3.774 -13.025 -9.587 1.00 0.00 60 GLN B N 4
ATOM 5108 C CA . GLN B 2 17 ? 4.046 -13.818 -10.799 1.00 0.00 60 GLN B CA 4
ATOM 5109 C C . GLN B 2 17 ? 5.296 -13.304 -11.536 1.00 0.00 60 GLN B C 4
ATOM 5110 O O . GLN B 2 17 ? 6.176 -14.132 -11.863 1.00 0.00 60 GLN B O 4
ATOM 6089 N N . GLY B 2 1 ? 36.628 -16.708 7.432 1.00 0.00 44 GLY B N 5
ATOM 6090 C CA . GLY B 2 1 ? 36.402 -16.192 6.065 1.00 0.00 44 GLY B CA 5
ATOM 6091 C C . GLY B 2 1 ? 35.305 -15.136 6.030 1.00 0.00 44 GLY B C 5
ATOM 6092 O O . GLY B 2 1 ? 34.985 -14.532 7.055 1.00 0.00 44 GLY B O 5
ATOM 6098 N N . ILE B 2 2 ? 34.722 -14.910 4.847 1.00 0.00 45 ILE B N 5
ATOM 6099 C CA . ILE B 2 2 ? 33.642 -13.934 4.584 1.00 0.00 45 ILE B CA 5
ATOM 6100 C C . ILE B 2 2 ? 32.572 -14.517 3.637 1.00 0.00 45 ILE B C 5
ATOM 6101 O O . ILE B 2 2 ? 32.811 -15.521 2.960 1.00 0.00 45 ILE B O 5
ATOM 6117 N N . SER B 2 3 ? 31.410 -13.858 3.566 1.00 0.00 46 SER B N 5
ATOM 6118 C CA . SER B 2 3 ? 30.242 -14.274 2.766 1.00 0.00 46 SER B CA 5
ATOM 6119 C C . SER B 2 3 ? 29.535 -13.074 2.118 1.00 0.00 46 SER B C 5
ATOM 6120 O O . SER B 2 3 ? 29.628 -11.944 2.607 1.00 0.00 46 SER B O 5
ATOM 6128 N N . TYR B 2 4 ? 28.806 -13.323 1.026 1.00 0.00 47 TYR B N 5
ATOM 6129 C CA . TYR B 2 4 ? 28.057 -12.321 0.252 1.00 0.00 47 TYR B CA 5
ATOM 6130 C C . TYR B 2 4 ? 26.861 -12.964 -0.488 1.00 0.00 47 TYR B C 5
ATOM 6131 O O . TYR B 2 4 ? 26.883 -14.155 -0.813 1.00 0.00 47 TYR B O 5
ATOM 6149 N N . GLY B 2 5 ? 25.812 -12.171 -0.734 1.00 0.00 48 GLY B N 5
ATOM 6150 C CA . GLY B 2 5 ? 24.555 -12.587 -1.371 1.00 0.00 48 GLY B CA 5
ATOM 6151 C C . GLY B 2 5 ? 23.399 -11.656 -0.991 1.00 0.00 48 GLY B C 5
ATOM 6152 O O . GLY B 2 5 ? 22.468 -12.089 -0.310 1.00 0.00 48 GLY B O 5
ATOM 6156 N N . ARG B 2 6 ? 23.512 -10.359 -1.322 1.00 0.00 49 ARG B N 5
ATOM 6157 C CA . ARG B 2 6 ? 22.618 -9.268 -0.868 1.00 0.00 49 ARG B CA 5
ATOM 6158 C C . ARG B 2 6 ? 22.381 -8.201 -1.951 1.00 0.00 49 ARG B C 5
ATOM 6159 O O . ARG B 2 6 ? 23.112 -8.131 -2.939 1.00 0.00 49 ARG B O 5
ATOM 6180 N N . LYS B 2 7 ? 21.373 -7.346 -1.724 1.00 0.00 50 LYS B N 5
ATOM 6181 C CA . LYS B 2 7 ? 20.934 -6.247 -2.611 1.00 0.00 50 LYS B CA 5
ATOM 6182 C C . LYS B 2 7 ? 20.619 -4.947 -1.849 1.00 0.00 50 LYS B C 5
ATOM 6183 O O . LYS B 2 7 ? 20.723 -4.888 -0.622 1.00 0.00 50 LYS B O 5
ATOM 6202 N N . LYS B 2 8 ? 20.186 -3.921 -2.592 1.00 0.00 51 LYS B N 5
ATOM 6203 C CA . LYS B 2 8 ? 19.624 -2.657 -2.082 1.00 0.00 51 LYS B CA 5
ATOM 6204 C C . LYS B 2 8 ? 18.347 -2.925 -1.263 1.00 0.00 51 LYS B C 5
ATOM 6205 O O . LYS B 2 8 ? 17.550 -3.801 -1.611 1.00 0.00 51 LYS B O 5
ATOM 6224 N N . ARG B 2 9 ? 18.148 -2.167 -0.180 1.00 0.00 52 ARG B N 5
ATOM 6225 C CA . ARG B 2 9 ? 17.038 -2.338 0.783 1.00 0.00 52 ARG B CA 5
ATOM 6226 C C . ARG B 2 9 ? 15.814 -1.475 0.404 1.00 0.00 52 ARG B C 5
ATOM 6227 O O . ARG B 2 9 ? 15.954 -0.497 -0.334 1.00 0.00 52 ARG B O 5
ATOM 6248 N N . ARG B 2 10 ? 14.614 -1.827 0.895 1.00 0.00 53 ARG B N 5
ATOM 6249 C CA . ARG B 2 10 ? 13.322 -1.177 0.548 1.00 0.00 53 ARG B CA 5
ATOM 6250 C C . ARG B 2 10 ? 12.273 -1.269 1.667 1.00 0.00 53 ARG B C 5
ATOM 6251 O O . ARG B 2 10 ? 12.418 -2.072 2.586 1.00 0.00 53 ARG B O 5
ATOM 6272 N N . GLN B 2 11 ? 11.188 -0.500 1.558 1.00 0.00 54 GLN B N 5
ATOM 6273 C CA . GLN B 2 11 ? 10.077 -0.453 2.529 1.00 0.00 54 GLN B CA 5
ATOM 6274 C C . GLN B 2 11 ? 8.686 -0.490 1.861 1.00 0.00 54 GLN B C 5
ATOM 6275 O O . GLN B 2 11 ? 8.555 -0.277 0.654 1.00 0.00 54 GLN B O 5
ATOM 6289 N N . ARG B 2 12 ? 7.651 -0.755 2.671 1.00 0.00 55 ARG B N 5
ATOM 6290 C CA . ARG B 2 12 ? 6.224 -0.883 2.299 1.00 0.00 55 ARG B CA 5
ATOM 6291 C C . ARG B 2 12 ? 5.326 -0.214 3.364 1.00 0.00 55 ARG B C 5
ATOM 6292 O O . ARG B 2 12 ? 5.806 0.601 4.156 1.00 0.00 55 ARG B O 5
ATOM 6313 N N . ARG B 2 13 ? 4.017 -0.504 3.367 1.00 0.00 56 ARG B N 5
ATOM 6314 C CA . ARG B 2 13 ? 2.976 0.168 4.186 1.00 0.00 56 ARG B CA 5
ATOM 6315 C C . ARG B 2 13 ? 2.154 -0.807 5.047 1.00 0.00 56 ARG B C 5
ATOM 6316 O O . ARG B 2 13 ? 1.016 -0.511 5.412 1.00 0.00 56 ARG B O 5
ATOM 6337 N N . ARG B 2 14 ? 2.718 -1.979 5.363 1.00 0.00 57 ARG B N 5
ATOM 6338 C CA . ARG B 2 14 ? 2.080 -3.086 6.115 1.00 0.00 57 ARG B CA 5
ATOM 6339 C C . ARG B 2 14 ? 1.976 -2.863 7.636 1.00 0.00 57 ARG B C 5
ATOM 6340 O O . ARG B 2 14 ? 1.405 -3.698 8.340 1.00 0.00 57 ARG B O 5
ATOM 6361 N N . ALA B 2 15 ? 2.475 -1.738 8.152 1.00 0.00 58 ALA B N 5
ATOM 6362 C CA . ALA B 2 15 ? 2.501 -1.410 9.585 1.00 0.00 58 ALA B CA 5
ATOM 6363 C C . ALA B 2 15 ? 1.113 -1.301 10.268 1.00 0.00 58 ALA B C 5
ATOM 6364 O O . ALA B 2 15 ? 1.040 -1.297 11.501 1.00 0.00 58 ALA B O 5
ATOM 6371 N N . HIS B 2 16 ? 0.020 -1.208 9.498 1.00 0.00 59 HIS B N 5
ATOM 6372 C CA . HIS B 2 16 ? -1.349 -0.975 9.999 1.00 0.00 59 HIS B CA 5
ATOM 6373 C C . HIS B 2 16 ? -2.454 -1.765 9.261 1.00 0.00 59 HIS B C 5
ATOM 6374 O O . HIS B 2 16 ? -3.639 -1.573 9.553 1.00 0.00 59 HIS B O 5
ATOM 6388 N N . GLN B 2 17 ? -2.092 -2.650 8.320 1.00 0.00 60 GLN B N 5
ATOM 6389 C CA . GLN B 2 17 ? -3.018 -3.346 7.402 1.00 0.00 60 GLN B CA 5
ATOM 6390 C C . GLN B 2 17 ? -2.532 -4.748 6.986 1.00 0.00 60 GLN B C 5
ATOM 6391 O O . GLN B 2 17 ? -1.314 -4.938 6.767 1.00 0.00 60 GLN B O 5
ATOM 7370 N N . GLY B 2 1 ? 32.862 2.549 -4.415 1.00 0.00 44 GLY B N 6
ATOM 7371 C CA . GLY B 2 1 ? 32.448 1.137 -4.581 1.00 0.00 44 GLY B CA 6
ATOM 7372 C C . GLY B 2 1 ? 31.280 0.992 -5.551 1.00 0.00 44 GLY B C 6
ATOM 7373 O O . GLY B 2 1 ? 30.942 1.935 -6.268 1.00 0.00 44 GLY B O 6
ATOM 7379 N N . ILE B 2 2 ? 30.660 -0.195 -5.578 1.00 0.00 45 ILE B N 6
ATOM 7380 C CA . ILE B 2 2 ? 29.547 -0.549 -6.494 1.00 0.00 45 ILE B CA 6
ATOM 7381 C C . ILE B 2 2 ? 28.329 -1.115 -5.726 1.00 0.00 45 ILE B C 6
ATOM 7382 O O . ILE B 2 2 ? 27.187 -0.939 -6.153 1.00 0.00 45 ILE B O 6
ATOM 7398 N N . SER B 2 3 ? 28.547 -1.732 -4.558 1.00 0.00 46 SER B N 6
ATOM 7399 C CA . SER B 2 3 ? 27.500 -2.256 -3.662 1.00 0.00 46 SER B CA 6
ATOM 7400 C C . SER B 2 3 ? 27.938 -2.215 -2.185 1.00 0.00 46 SER B C 6
ATOM 7401 O O . SER B 2 3 ? 29.118 -2.014 -1.882 1.00 0.00 46 SER B O 6
ATOM 7409 N N . TYR B 2 4 ? 26.986 -2.400 -1.260 1.00 0.00 47 TYR B N 6
ATOM 7410 C CA . TYR B 2 4 ? 27.214 -2.348 0.199 1.00 0.00 47 TYR B CA 6
ATOM 7411 C C . TYR B 2 4 ? 26.379 -3.390 0.987 1.00 0.00 47 TYR B C 6
ATOM 7412 O O . TYR B 2 4 ? 26.237 -3.310 2.208 1.00 0.00 47 TYR B O 6
ATOM 7430 N N . GLY B 2 5 ? 25.809 -4.378 0.288 1.00 0.00 48 GLY B N 6
ATOM 7431 C CA . GLY B 2 5 ? 24.942 -5.428 0.840 1.00 0.00 48 GLY B CA 6
ATOM 7432 C C . GLY B 2 5 ? 24.448 -6.395 -0.243 1.00 0.00 48 GLY B C 6
ATOM 7433 O O . GLY B 2 5 ? 24.818 -6.263 -1.413 1.00 0.00 48 GLY B O 6
ATOM 7437 N N . ARG B 2 6 ? 23.602 -7.365 0.135 1.00 0.00 49 ARG B N 6
ATOM 7438 C CA . ARG B 2 6 ? 23.045 -8.388 -0.784 1.00 0.00 49 ARG B CA 6
ATOM 7439 C C . ARG B 2 6 ? 22.268 -7.777 -1.960 1.00 0.00 49 ARG B C 6
ATOM 7440 O O . ARG B 2 6 ? 22.347 -8.270 -3.083 1.00 0.00 49 ARG B O 6
ATOM 7461 N N . LYS B 2 7 ? 21.529 -6.701 -1.675 1.00 0.00 50 LYS B N 6
ATOM 7462 C CA . LYS B 2 7 ? 20.868 -5.804 -2.635 1.00 0.00 50 LYS B CA 6
ATOM 7463 C C . LYS B 2 7 ? 20.641 -4.421 -2.014 1.00 0.00 50 LYS B C 6
ATOM 7464 O O . LYS B 2 7 ? 20.908 -4.204 -0.830 1.00 0.00 50 LYS B O 6
ATOM 7483 N N . LYS B 2 8 ? 20.093 -3.506 -2.813 1.00 0.00 51 LYS B N 6
ATOM 7484 C CA . LYS B 2 8 ? 19.592 -2.190 -2.399 1.00 0.00 51 LYS B CA 6
ATOM 7485 C C . LYS B 2 8 ? 18.435 -2.383 -1.398 1.00 0.00 51 LYS B C 6
ATOM 7486 O O . LYS B 2 8 ? 17.418 -2.988 -1.750 1.00 0.00 51 LYS B O 6
ATOM 7505 N N . ARG B 2 9 ? 18.606 -1.939 -0.144 1.00 0.00 52 ARG B N 6
ATOM 7506 C CA . ARG B 2 9 ? 17.614 -2.087 0.947 1.00 0.00 52 ARG B CA 6
ATOM 7507 C C . ARG B 2 9 ? 16.277 -1.396 0.588 1.00 0.00 52 ARG B C 6
ATOM 7508 O O . ARG B 2 9 ? 16.288 -0.371 -0.098 1.00 0.00 52 ARG B O 6
ATOM 7529 N N . ARG B 2 10 ? 15.129 -1.928 1.044 1.00 0.00 53 ARG B N 6
ATOM 7530 C CA . ARG B 2 10 ? 13.780 -1.460 0.630 1.00 0.00 53 ARG B CA 6
ATOM 7531 C C . ARG B 2 10 ? 12.691 -1.629 1.701 1.00 0.00 53 ARG B C 6
ATOM 7532 O O . ARG B 2 10 ? 12.819 -2.453 2.602 1.00 0.00 53 ARG B O 6
ATOM 7553 N N . GLN B 2 11 ? 11.574 -0.917 1.542 1.00 0.00 54 GLN B N 6
ATOM 7554 C CA . GLN B 2 11 ? 10.339 -1.101 2.324 1.00 0.00 54 GLN B CA 6
ATOM 7555 C C . GLN B 2 11 ? 9.097 -0.951 1.425 1.00 0.00 54 GLN B C 6
ATOM 7556 O O . GLN B 2 11 ? 9.064 -0.087 0.548 1.00 0.00 54 GLN B O 6
ATOM 7570 N N . ARG B 2 12 ? 8.063 -1.777 1.648 1.00 0.00 55 ARG B N 6
ATOM 7571 C CA . ARG B 2 12 ? 6.734 -1.611 1.015 1.00 0.00 55 ARG B CA 6
ATOM 7572 C C . ARG B 2 12 ? 5.941 -0.460 1.647 1.00 0.00 55 ARG B C 6
ATOM 7573 O O . ARG B 2 12 ? 5.235 0.253 0.943 1.00 0.00 55 ARG B O 6
ATOM 7594 N N . ARG B 2 13 ? 6.062 -0.276 2.970 1.00 0.00 56 ARG B N 6
ATOM 7595 C CA . ARG B 2 13 ? 5.455 0.778 3.823 1.00 0.00 56 ARG B CA 6
ATOM 7596 C C . ARG B 2 13 ? 3.911 0.873 3.848 1.00 0.00 56 ARG B C 6
ATOM 7597 O O . ARG B 2 13 ? 3.365 1.430 4.801 1.00 0.00 56 ARG B O 6
ATOM 7618 N N . ARG B 2 14 ? 3.198 0.280 2.878 1.00 0.00 57 ARG B N 6
ATOM 7619 C CA . ARG B 2 14 ? 1.718 0.196 2.790 1.00 0.00 57 ARG B CA 6
ATOM 7620 C C . ARG B 2 14 ? 1.188 -1.229 2.525 1.00 0.00 57 ARG B C 6
ATOM 7621 O O . ARG B 2 14 ? -0.014 -1.410 2.329 1.00 0.00 57 ARG B O 6
ATOM 7642 N N . ALA B 2 15 ? 2.065 -2.238 2.527 1.00 0.00 58 ALA B N 6
ATOM 7643 C CA . ALA B 2 15 ? 1.741 -3.653 2.310 1.00 0.00 58 ALA B CA 6
ATOM 7644 C C . ALA B 2 15 ? 2.679 -4.587 3.109 1.00 0.00 58 ALA B C 6
ATOM 7645 O O . ALA B 2 15 ? 3.637 -4.127 3.736 1.00 0.00 58 ALA B O 6
ATOM 7652 N N . HIS B 2 16 ? 2.400 -5.897 3.072 1.00 0.00 59 HIS B N 6
ATOM 7653 C CA . HIS B 2 16 ? 3.105 -6.953 3.821 1.00 0.00 59 HIS B CA 6
ATOM 7654 C C . HIS B 2 16 ? 3.272 -8.240 2.991 1.00 0.00 59 HIS B C 6
ATOM 7655 O O . HIS B 2 16 ? 2.607 -8.419 1.962 1.00 0.00 59 HIS B O 6
ATOM 7669 N N . GLN B 2 17 ? 4.126 -9.157 3.469 1.00 0.00 60 GLN B N 6
ATOM 7670 C CA . GLN B 2 17 ? 4.285 -10.532 2.959 1.00 0.00 60 GLN B CA 6
ATOM 7671 C C . GLN B 2 17 ? 2.970 -11.345 2.925 1.00 0.00 60 GLN B C 6
ATOM 7672 O O . GLN B 2 17 ? 2.120 -11.189 3.833 1.00 0.00 60 GLN B O 6
ATOM 8651 N N . GLY B 2 1 ? 25.627 0.593 4.302 1.00 0.00 44 GLY B N 7
ATOM 8652 C CA . GLY B 2 1 ? 26.810 0.035 3.626 1.00 0.00 44 GLY B CA 7
ATOM 8653 C C . GLY B 2 1 ? 26.439 -0.531 2.266 1.00 0.00 44 GLY B C 7
ATOM 8654 O O . GLY B 2 1 ? 25.454 -1.258 2.152 1.00 0.00 44 GLY B O 7
ATOM 8660 N N . ILE B 2 2 ? 27.231 -0.223 1.232 1.00 0.00 45 ILE B N 7
ATOM 8661 C CA . ILE B 2 2 ? 27.095 -0.812 -0.115 1.00 0.00 45 ILE B CA 7
ATOM 8662 C C . ILE B 2 2 ? 27.293 -2.342 -0.057 1.00 0.00 45 ILE B C 7
ATOM 8663 O O . ILE B 2 2 ? 28.110 -2.841 0.724 1.00 0.00 45 ILE B O 7
ATOM 8679 N N . SER B 2 3 ? 26.560 -3.084 -0.890 1.00 0.00 46 SER B N 7
ATOM 8680 C CA . SER B 2 3 ? 26.536 -4.557 -0.912 1.00 0.00 46 SER B CA 7
ATOM 8681 C C . SER B 2 3 ? 26.508 -5.130 -2.339 1.00 0.00 46 SER B C 7
ATOM 8682 O O . SER B 2 3 ? 26.191 -4.428 -3.302 1.00 0.00 46 SER B O 7
ATOM 8690 N N . TYR B 2 4 ? 26.830 -6.424 -2.456 1.00 0.00 47 TYR B N 7
ATOM 8691 C CA . TYR B 2 4 ? 27.075 -7.129 -3.730 1.00 0.00 47 TYR B CA 7
ATOM 8692 C C . TYR B 2 4 ? 26.395 -8.518 -3.787 1.00 0.00 47 TYR B C 7
ATOM 8693 O O . TYR B 2 4 ? 26.762 -9.380 -4.589 1.00 0.00 47 TYR B O 7
ATOM 8711 N N . GLY B 2 5 ? 25.424 -8.758 -2.895 1.00 0.00 48 GLY B N 7
ATOM 8712 C CA . GLY B 2 5 ? 24.739 -10.047 -2.715 1.00 0.00 48 GLY B CA 7
ATOM 8713 C C . GLY B 2 5 ? 23.487 -9.972 -1.827 1.00 0.00 48 GLY B C 7
ATOM 8714 O O . GLY B 2 5 ? 23.167 -10.935 -1.131 1.00 0.00 48 GLY B O 7
ATOM 8718 N N . ARG B 2 6 ? 22.817 -8.809 -1.792 1.00 0.00 49 ARG B N 7
ATOM 8719 C CA . ARG B 2 6 ? 21.611 -8.495 -0.994 1.00 0.00 49 ARG B CA 7
ATOM 8720 C C . ARG B 2 6 ? 20.719 -7.485 -1.735 1.00 0.00 49 ARG B C 7
ATOM 8721 O O . ARG B 2 6 ? 21.197 -6.761 -2.610 1.00 0.00 49 ARG B O 7
ATOM 8742 N N . LYS B 2 7 ? 19.424 -7.446 -1.396 1.00 0.00 50 LYS B N 7
ATOM 8743 C CA . LYS B 2 7 ? 18.430 -6.548 -2.017 1.00 0.00 50 LYS B CA 7
ATOM 8744 C C . LYS B 2 7 ? 18.667 -5.070 -1.651 1.00 0.00 50 LYS B C 7
ATOM 8745 O O . LYS B 2 7 ? 19.228 -4.752 -0.604 1.00 0.00 50 LYS B O 7
ATOM 8764 N N . LYS B 2 8 ? 18.168 -4.173 -2.510 1.00 0.00 51 LYS B N 7
ATOM 8765 C CA . LYS B 2 8 ? 18.245 -2.692 -2.497 1.00 0.00 51 LYS B CA 7
ATOM 8766 C C . LYS B 2 8 ? 17.586 -1.957 -1.296 1.00 0.00 51 LYS B C 7
ATOM 8767 O O . LYS B 2 8 ? 17.165 -0.811 -1.455 1.00 0.00 51 LYS B O 7
ATOM 8786 N N . ARG B 2 9 ? 17.476 -2.585 -0.113 1.00 0.00 52 ARG B N 7
ATOM 8787 C CA . ARG B 2 9 ? 16.944 -2.007 1.150 1.00 0.00 52 ARG B CA 7
ATOM 8788 C C . ARG B 2 9 ? 15.630 -1.197 0.970 1.00 0.00 52 ARG B C 7
ATOM 8789 O O . ARG B 2 9 ? 15.593 0.020 1.170 1.00 0.00 52 ARG B O 7
ATOM 8810 N N . ARG B 2 10 ? 14.555 -1.873 0.524 1.00 0.00 53 ARG B N 7
ATOM 8811 C CA . ARG B 2 10 ? 13.229 -1.278 0.200 1.00 0.00 53 ARG B CA 7
ATOM 8812 C C . ARG B 2 10 ? 12.618 -0.442 1.337 1.00 0.00 53 ARG B C 7
ATOM 8813 O O . ARG B 2 10 ? 12.855 -0.744 2.503 1.00 0.00 53 ARG B O 7
ATOM 8834 N N . GLN B 2 11 ? 11.758 0.533 1.017 1.00 0.00 54 GLN B N 7
ATOM 8835 C CA . GLN B 2 11 ? 10.938 1.235 2.024 1.00 0.00 54 GLN B CA 7
ATOM 8836 C C . GLN B 2 11 ? 9.697 0.405 2.388 1.00 0.00 54 GLN B C 7
ATOM 8837 O O . GLN B 2 11 ? 9.595 -0.101 3.504 1.00 0.00 54 GLN B O 7
ATOM 8851 N N . ARG B 2 12 ? 8.798 0.183 1.420 1.00 0.00 55 ARG B N 7
ATOM 8852 C CA . ARG B 2 12 ? 7.533 -0.565 1.560 1.00 0.00 55 ARG B CA 7
ATOM 8853 C C . ARG B 2 12 ? 7.348 -1.560 0.409 1.00 0.00 55 ARG B C 7
ATOM 8854 O O . ARG B 2 12 ? 7.965 -1.402 -0.641 1.00 0.00 55 ARG B O 7
ATOM 8875 N N . ARG B 2 13 ? 6.507 -2.573 0.644 1.00 0.00 56 ARG B N 7
ATOM 8876 C CA . ARG B 2 13 ? 5.996 -3.578 -0.312 1.00 0.00 56 ARG B CA 7
ATOM 8877 C C . ARG B 2 13 ? 4.625 -4.065 0.179 1.00 0.00 56 ARG B C 7
ATOM 8878 O O . ARG B 2 13 ? 4.428 -4.199 1.390 1.00 0.00 56 ARG B O 7
ATOM 8899 N N . ARG B 2 14 ? 3.690 -4.352 -0.737 1.00 0.00 57 ARG B N 7
ATOM 8900 C CA . ARG B 2 14 ? 2.372 -4.965 -0.450 1.00 0.00 57 ARG B CA 7
ATOM 8901 C C . ARG B 2 14 ? 1.744 -5.559 -1.719 1.00 0.00 57 ARG B C 7
ATOM 8902 O O . ARG B 2 14 ? 2.015 -5.089 -2.825 1.00 0.00 57 ARG B O 7
ATOM 8923 N N . ALA B 2 15 ? 0.888 -6.569 -1.556 1.00 0.00 58 ALA B N 7
ATOM 8924 C CA . ALA B 2 15 ? 0.034 -7.102 -2.622 1.00 0.00 58 ALA B CA 7
ATOM 8925 C C . ALA B 2 15 ? -1.019 -6.073 -3.105 1.00 0.00 58 ALA B C 7
ATOM 8926 O O . ALA B 2 15 ? -1.275 -5.059 -2.446 1.00 0.00 58 ALA B O 7
ATOM 8933 N N . HIS B 2 16 ? -1.659 -6.352 -4.244 1.00 0.00 59 HIS B N 7
ATOM 8934 C CA . HIS B 2 16 ? -2.701 -5.509 -4.859 1.00 0.00 59 HIS B CA 7
ATOM 8935 C C . HIS B 2 16 ? -3.739 -6.342 -5.639 1.00 0.00 59 HIS B C 7
ATOM 8936 O O . HIS B 2 16 ? -3.549 -7.543 -5.861 1.00 0.00 59 HIS B O 7
ATOM 8950 N N . GLN B 2 17 ? -4.845 -5.700 -6.039 1.00 0.00 60 GLN B N 7
ATOM 8951 C CA . GLN B 2 17 ? -5.981 -6.295 -6.762 1.00 0.00 60 GLN B CA 7
ATOM 8952 C C . GLN B 2 17 ? -6.661 -5.279 -7.700 1.00 0.00 60 GLN B C 7
ATOM 8953 O O . GLN B 2 17 ? -6.815 -4.098 -7.312 1.00 0.00 60 GLN B O 7
ATOM 9932 N N . GLY B 2 1 ? 20.224 2.197 -5.664 1.00 0.00 44 GLY B N 8
ATOM 9933 C CA . GLY B 2 1 ? 21.650 1.859 -5.458 1.00 0.00 44 GLY B CA 8
ATOM 9934 C C . GLY B 2 1 ? 21.933 0.404 -5.790 1.00 0.00 44 GLY B C 8
ATOM 9935 O O . GLY B 2 1 ? 21.168 -0.222 -6.522 1.00 0.00 44 GLY B O 8
ATOM 9941 N N . ILE B 2 2 ? 23.028 -0.143 -5.253 1.00 0.00 45 ILE B N 8
ATOM 9942 C CA . ILE B 2 2 ? 23.498 -1.535 -5.438 1.00 0.00 45 ILE B CA 8
ATOM 9943 C C . ILE B 2 2 ? 24.100 -2.099 -4.135 1.00 0.00 45 ILE B C 8
ATOM 9944 O O . ILE B 2 2 ? 24.304 -1.361 -3.167 1.00 0.00 45 ILE B O 8
ATOM 9960 N N . SER B 2 3 ? 24.423 -3.394 -4.119 1.00 0.00 46 SER B N 8
ATOM 9961 C CA . SER B 2 3 ? 25.090 -4.097 -3.012 1.00 0.00 46 SER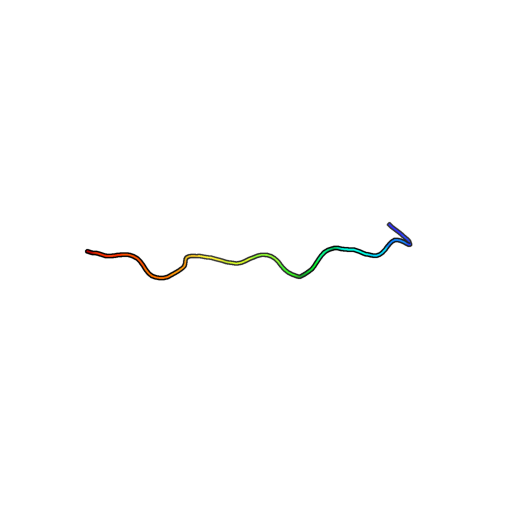 B CA 8
ATOM 9962 C C . SER B 2 3 ? 26.327 -4.885 -3.492 1.00 0.00 46 SER B C 8
ATOM 9963 O O . SER B 2 3 ? 26.863 -4.623 -4.575 1.00 0.00 46 SER B O 8
ATOM 9971 N N . TYR B 2 4 ? 26.791 -5.839 -2.676 1.00 0.00 47 TYR B N 8
ATOM 9972 C CA . TYR B 2 4 ? 27.887 -6.770 -2.975 1.00 0.00 47 TYR B CA 8
ATOM 9973 C C . TYR B 2 4 ? 27.449 -8.252 -2.860 1.00 0.00 47 TYR B C 8
ATOM 9974 O O . TYR B 2 4 ? 28.296 -9.150 -2.884 1.00 0.00 47 TYR B O 8
ATOM 9992 N N . GLY B 2 5 ? 26.143 -8.521 -2.699 1.00 0.00 48 GLY B N 8
ATOM 9993 C CA . GLY B 2 5 ? 25.592 -9.879 -2.522 1.00 0.00 48 GLY B CA 8
ATOM 9994 C C . GLY B 2 5 ? 24.294 -9.985 -1.702 1.00 0.00 48 GLY B C 8
ATOM 9995 O O . GLY B 2 5 ? 24.059 -11.015 -1.067 1.00 0.00 48 GLY B O 8
ATOM 9999 N N . ARG B 2 6 ? 23.475 -8.924 -1.661 1.00 0.00 49 ARG B N 8
ATOM 10000 C CA . ARG B 2 6 ? 22.190 -8.829 -0.934 1.00 0.00 49 ARG B CA 8
ATOM 10001 C C . ARG B 2 6 ? 21.170 -7.988 -1.717 1.00 0.00 49 ARG B C 8
ATOM 10002 O O . ARG B 2 6 ? 21.517 -7.334 -2.701 1.00 0.00 49 ARG B O 8
ATOM 10023 N N . LYS B 2 7 ? 19.899 -7.988 -1.298 1.00 0.00 50 LYS B N 8
ATOM 10024 C CA . LYS B 2 7 ? 18.876 -7.132 -1.921 1.00 0.00 50 LYS B CA 8
ATOM 10025 C C . LYS B 2 7 ? 19.066 -5.666 -1.522 1.00 0.00 50 LYS B C 8
ATOM 10026 O O . LYS B 2 7 ? 19.358 -5.356 -0.366 1.00 0.00 50 LYS B O 8
ATOM 10045 N N . LYS B 2 8 ? 18.847 -4.769 -2.486 1.00 0.00 51 LYS B N 8
ATOM 10046 C CA . LYS B 2 8 ? 18.756 -3.310 -2.300 1.00 0.00 51 LYS B CA 8
ATOM 10047 C C . LYS B 2 8 ? 17.664 -2.993 -1.262 1.00 0.00 51 LYS B C 8
ATOM 10048 O O . LYS B 2 8 ? 16.493 -3.305 -1.490 1.00 0.00 51 LYS B O 8
ATOM 10067 N N . ARG B 2 9 ? 18.057 -2.446 -0.104 1.00 0.00 52 ARG B N 8
ATOM 10068 C CA . ARG B 2 9 ? 17.190 -2.226 1.075 1.00 0.00 52 ARG B CA 8
ATOM 10069 C C . ARG B 2 9 ? 15.919 -1.423 0.708 1.00 0.00 52 ARG B C 8
ATOM 10070 O O . ARG B 2 9 ? 16.028 -0.422 -0.005 1.00 0.00 52 ARG B O 8
ATOM 10091 N N . ARG B 2 10 ? 14.725 -1.833 1.177 1.00 0.00 53 ARG B N 8
ATOM 10092 C CA . ARG B 2 10 ? 13.425 -1.241 0.758 1.00 0.00 53 ARG B CA 8
ATOM 10093 C C . ARG B 2 10 ? 12.354 -1.216 1.856 1.00 0.00 53 ARG B C 8
ATOM 10094 O O . ARG B 2 10 ? 12.393 -2.022 2.781 1.00 0.00 53 ARG B O 8
ATOM 10115 N N . GLN B 2 11 ? 11.353 -0.346 1.707 1.00 0.00 54 GLN B N 8
ATOM 10116 C CA . GLN B 2 11 ? 10.165 -0.262 2.575 1.00 0.00 54 GLN B CA 8
ATOM 10117 C C . GLN B 2 11 ? 8.863 -0.168 1.759 1.00 0.00 54 GLN B C 8
ATOM 10118 O O . GLN B 2 11 ? 8.892 -0.013 0.535 1.00 0.00 54 GLN B O 8
ATOM 10132 N N . ARG B 2 12 ? 7.722 -0.246 2.452 1.00 0.00 55 ARG B N 8
ATOM 10133 C CA . ARG B 2 12 ? 6.354 -0.145 1.909 1.00 0.00 55 ARG B CA 8
ATOM 10134 C C . ARG B 2 12 ? 5.470 0.675 2.861 1.00 0.00 55 ARG B C 8
ATOM 10135 O O . ARG B 2 12 ? 5.819 0.849 4.032 1.00 0.00 55 ARG B O 8
ATOM 10156 N N . ARG B 2 13 ? 4.330 1.174 2.372 1.00 0.00 56 ARG B N 8
ATOM 10157 C CA . ARG B 2 13 ? 3.407 2.056 3.117 1.00 0.00 56 ARG B CA 8
ATOM 10158 C C . ARG B 2 13 ? 1.939 1.789 2.743 1.00 0.00 56 ARG B C 8
ATOM 10159 O O . ARG B 2 13 ? 1.654 1.208 1.692 1.00 0.00 56 ARG B O 8
ATOM 10180 N N . ARG B 2 14 ? 1.009 2.200 3.613 1.00 0.00 57 ARG B N 8
ATOM 10181 C CA . ARG B 2 14 ? -0.449 1.988 3.488 1.00 0.00 57 ARG B CA 8
ATOM 10182 C C . ARG B 2 14 ? -1.234 3.112 4.180 1.00 0.00 57 ARG B C 8
ATOM 10183 O O . ARG B 2 14 ? -0.744 3.719 5.135 1.00 0.00 57 ARG B O 8
ATOM 10204 N N . ALA B 2 15 ? -2.460 3.355 3.717 1.00 0.00 58 ALA B N 8
ATOM 10205 C CA . ALA B 2 15 ? -3.428 4.292 4.296 1.00 0.00 58 ALA B CA 8
ATOM 10206 C C . ALA B 2 15 ? -4.874 3.769 4.131 1.00 0.00 58 ALA B C 8
ATOM 10207 O O . ALA B 2 15 ? -5.123 2.842 3.355 1.00 0.00 58 ALA B O 8
ATOM 10214 N N . HIS B 2 16 ? -5.826 4.377 4.848 1.00 0.00 59 HIS B N 8
ATOM 10215 C CA . HIS B 2 16 ? -7.244 3.975 4.897 1.00 0.00 59 HIS B CA 8
ATOM 10216 C C . HIS B 2 16 ? -8.187 5.192 4.910 1.00 0.00 59 HIS B C 8
ATOM 10217 O O . HIS B 2 16 ? -7.764 6.317 5.199 1.00 0.00 59 HIS B O 8
ATOM 10231 N N . GLN B 2 17 ? -9.471 4.958 4.613 1.00 0.00 60 GLN B N 8
ATOM 10232 C CA . GLN B 2 17 ? -10.554 5.959 4.576 1.00 0.00 60 GLN B CA 8
ATOM 10233 C C . GLN B 2 17 ? -11.927 5.364 4.953 1.00 0.00 60 GLN B C 8
ATOM 10234 O O . GLN B 2 17 ? -12.143 4.147 4.750 1.00 0.00 60 GLN B O 8
ATOM 11213 N N . GLY B 2 1 ? 27.245 -2.751 7.586 1.00 0.00 44 GLY B N 9
ATOM 11214 C CA . GLY B 2 1 ? 28.686 -2.689 7.278 1.00 0.00 44 GLY B CA 9
ATOM 11215 C C . GLY B 2 1 ? 28.932 -2.991 5.810 1.00 0.00 44 GLY B C 9
ATOM 11216 O O . GLY B 2 1 ? 28.624 -2.165 4.951 1.00 0.00 44 GLY B O 9
ATOM 11222 N N . ILE B 2 2 ? 29.464 -4.182 5.511 1.00 0.00 45 ILE B N 9
ATOM 11223 C CA . ILE B 2 2 ? 29.712 -4.703 4.149 1.00 0.00 45 ILE B CA 9
ATOM 11224 C C . ILE B 2 2 ? 29.233 -6.165 4.098 1.00 0.00 45 ILE B C 9
ATOM 11225 O O . ILE B 2 2 ? 29.444 -6.922 5.050 1.00 0.00 45 ILE B O 9
ATOM 11241 N N . SER B 2 3 ? 28.586 -6.564 2.999 1.00 0.00 46 SER B N 9
ATOM 11242 C CA . SER B 2 3 ? 28.000 -7.905 2.817 1.00 0.00 46 SER B CA 9
ATOM 11243 C C . SER B 2 3 ? 28.049 -8.369 1.353 1.00 0.00 46 SER B C 9
ATOM 11244 O O . SER B 2 3 ? 28.166 -7.556 0.432 1.00 0.00 46 SER B O 9
ATOM 11252 N N . TYR B 2 4 ? 27.909 -9.682 1.147 1.00 0.00 47 TYR B N 9
ATOM 11253 C CA . TYR B 2 4 ? 27.919 -10.360 -0.159 1.00 0.00 47 TYR B CA 9
ATOM 11254 C C . TYR B 2 4 ? 26.822 -11.439 -0.204 1.00 0.00 47 TYR B C 9
ATOM 11255 O O . TY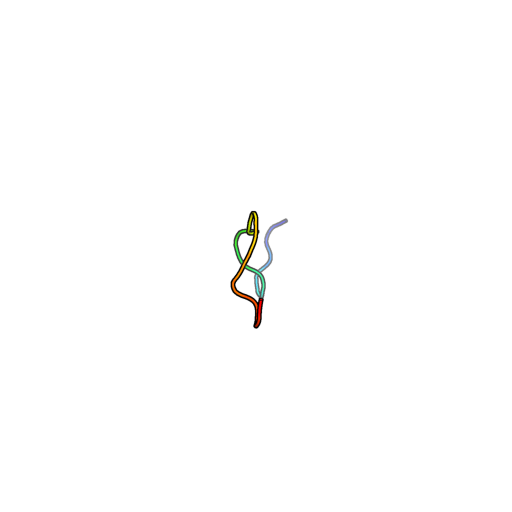R B 2 4 ? 26.378 -11.919 0.844 1.00 0.00 47 TYR B O 9
ATOM 11273 N N . GLY B 2 5 ? 26.360 -11.817 -1.403 1.00 0.00 48 GLY B N 9
ATOM 11274 C CA . GLY B 2 5 ? 25.159 -12.656 -1.560 1.00 0.00 48 GLY B CA 9
ATOM 11275 C C . GLY B 2 5 ? 23.892 -11.937 -1.066 1.00 0.00 48 GLY B C 9
ATOM 11276 O O . GLY B 2 5 ? 23.075 -12.522 -0.352 1.00 0.00 48 GLY B O 9
ATOM 11280 N N . ARG B 2 6 ? 23.795 -10.634 -1.376 1.00 0.00 49 ARG B N 9
ATOM 11281 C CA . ARG B 2 6 ? 22.763 -9.666 -0.954 1.00 0.00 49 ARG B CA 9
ATOM 11282 C C . ARG B 2 6 ? 22.507 -8.634 -2.066 1.00 0.00 49 ARG B C 9
ATOM 11283 O O . ARG B 2 6 ? 23.295 -8.525 -3.007 1.00 0.00 49 ARG B O 9
ATOM 11304 N N . LYS B 2 7 ? 21.448 -7.828 -1.910 1.00 0.00 50 LYS B N 9
ATOM 11305 C CA . LYS B 2 7 ? 21.127 -6.665 -2.764 1.00 0.00 50 LYS B CA 9
ATOM 11306 C C . LYS B 2 7 ? 21.144 -5.349 -1.981 1.00 0.00 50 LYS B C 9
ATOM 11307 O O . LYS B 2 7 ? 21.198 -5.337 -0.748 1.00 0.00 50 LYS B O 9
ATOM 11326 N N . LYS B 2 8 ? 21.066 -4.241 -2.723 1.00 0.00 51 LYS B N 9
ATOM 11327 C CA . LYS B 2 8 ? 20.855 -2.873 -2.219 1.00 0.00 51 LYS B CA 9
ATOM 11328 C C . LYS B 2 8 ? 19.591 -2.786 -1.342 1.00 0.00 51 LYS B C 9
ATOM 11329 O O . LYS B 2 8 ? 18.619 -3.512 -1.573 1.00 0.00 51 LYS B O 9
ATOM 11348 N N . ARG B 2 9 ? 19.611 -1.910 -0.328 1.00 0.00 52 ARG B N 9
ATOM 11349 C CA . ARG B 2 9 ? 18.514 -1.716 0.649 1.00 0.00 52 ARG B CA 9
ATOM 11350 C C . ARG B 2 9 ? 17.215 -1.183 -0.001 1.00 0.00 52 ARG B C 9
ATOM 11351 O O . ARG B 2 9 ? 17.203 -0.782 -1.168 1.00 0.00 52 ARG B O 9
ATOM 11372 N N . ARG B 2 10 ? 16.112 -1.190 0.760 1.00 0.00 53 ARG B N 9
ATOM 11373 C CA . ARG B 2 10 ? 14.715 -0.969 0.303 1.00 0.00 53 ARG B CA 9
ATOM 11374 C C . ARG B 2 10 ? 13.857 -0.220 1.336 1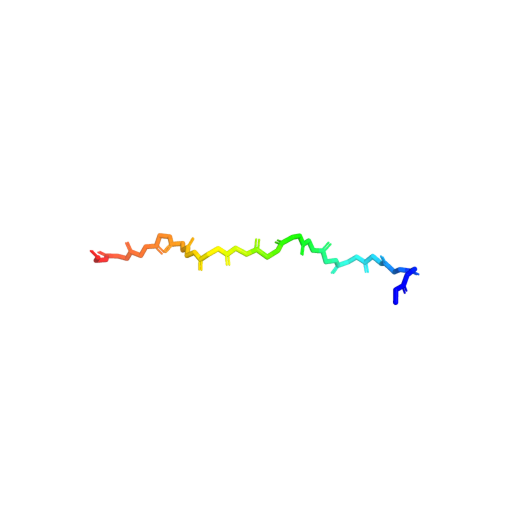.00 0.00 53 ARG B C 9
ATOM 11375 O O . ARG B 2 10 ? 14.364 0.151 2.384 1.00 0.00 53 ARG B O 9
ATOM 11396 N N . GLN B 2 11 ? 12.557 -0.048 1.073 1.00 0.00 54 GLN B N 9
ATOM 11397 C CA . GLN B 2 11 ? 11.553 0.429 2.046 1.00 0.00 54 GLN B CA 9
ATOM 11398 C C . GLN B 2 11 ? 10.430 -0.616 2.161 1.00 0.00 54 GLN B C 9
ATOM 11399 O O . GLN B 2 11 ? 10.615 -1.617 2.862 1.00 0.00 54 GLN B O 9
ATOM 11413 N N . ARG B 2 12 ? 9.329 -0.467 1.410 1.00 0.00 55 ARG B N 9
ATOM 11414 C CA . ARG B 2 12 ? 8.119 -1.313 1.485 1.00 0.00 55 ARG B CA 9
ATOM 11415 C C . ARG B 2 12 ? 7.705 -1.883 0.123 1.00 0.00 55 ARG B C 9
ATOM 11416 O O . ARG B 2 12 ? 8.202 -1.444 -0.913 1.00 0.00 55 ARG B O 9
ATOM 11437 N N . ARG B 2 13 ? 6.792 -2.862 0.153 1.00 0.00 56 ARG B N 9
ATOM 11438 C CA . ARG B 2 13 ? 6.243 -3.592 -1.014 1.00 0.00 56 ARG B CA 9
ATOM 11439 C C . ARG B 2 13 ? 4.714 -3.749 -0.968 1.00 0.00 56 ARG B C 9
ATOM 11440 O O . ARG B 2 13 ? 4.130 -4.438 -1.808 1.00 0.00 56 ARG B O 9
ATOM 11461 N N . ARG B 2 14 ? 4.053 -3.135 0.021 1.00 0.00 57 ARG B N 9
ATOM 11462 C CA . ARG B 2 14 ? 2.638 -3.338 0.386 1.00 0.00 57 ARG B CA 9
ATOM 11463 C C . ARG B 2 14 ? 1.897 -1.997 0.500 1.00 0.00 57 ARG B C 9
ATOM 11464 O O . ARG B 2 14 ? 2.511 -0.964 0.782 1.00 0.00 57 ARG B O 9
ATOM 11485 N N . ALA B 2 15 ? 0.575 -2.034 0.336 1.00 0.00 58 ALA B N 9
ATOM 11486 C CA . ALA B 2 15 ? -0.328 -0.884 0.451 1.00 0.00 58 ALA B CA 9
ATOM 11487 C C . ALA B 2 15 ? -1.698 -1.305 1.025 1.00 0.00 58 ALA B C 9
ATOM 11488 O O . ALA B 2 15 ? -2.067 -2.483 0.982 1.00 0.00 58 ALA B O 9
ATOM 11495 N N . HIS B 2 16 ? -2.462 -0.335 1.544 1.00 0.00 59 HIS B N 9
ATOM 11496 C CA . HIS B 2 16 ? -3.689 -0.573 2.333 1.00 0.00 59 HIS B CA 9
ATOM 11497 C C . HIS B 2 16 ? -4.866 0.361 1.974 1.00 0.00 59 HIS B C 9
ATOM 11498 O O . HIS B 2 16 ? -5.891 0.352 2.661 1.00 0.00 59 HIS B O 9
ATOM 11512 N N . GLN B 2 17 ? -4.733 1.161 0.906 1.00 0.00 60 GLN B N 9
ATOM 11513 C CA . GLN B 2 17 ? -5.732 2.128 0.417 1.00 0.00 60 GLN B CA 9
ATOM 11514 C C . GLN B 2 17 ? -5.670 2.269 -1.115 1.00 0.00 60 GLN B C 9
ATOM 11515 O O . GLN B 2 17 ? -4.565 2.507 -1.657 1.00 0.00 60 GLN B O 9
ATOM 12494 N N . GLY B 2 1 ? 32.539 -9.301 -9.206 1.00 0.00 44 GLY B N 10
ATOM 12495 C CA . GLY B 2 1 ? 31.645 -8.249 -8.685 1.00 0.00 44 GLY B CA 10
ATOM 12496 C C . GLY B 2 1 ? 31.982 -7.894 -7.247 1.00 0.00 44 GLY B C 10
ATOM 12497 O O . GLY B 2 1 ? 33.155 -7.902 -6.868 1.00 0.00 44 GLY B O 10
ATOM 12503 N N . ILE B 2 2 ? 30.964 -7.563 -6.446 1.00 0.00 45 ILE B N 10
ATOM 12504 C CA . ILE B 2 2 ? 31.089 -7.053 -5.062 1.00 0.00 45 ILE B CA 10
ATOM 12505 C C . ILE B 2 2 ? 30.158 -7.757 -4.052 1.00 0.00 45 ILE B C 10
ATOM 12506 O O . ILE B 2 2 ? 30.142 -7.392 -2.874 1.00 0.00 45 ILE B O 10
ATOM 12522 N N . SER B 2 3 ? 29.407 -8.778 -4.478 1.00 0.00 46 SER B N 10
ATOM 12523 C CA . SER B 2 3 ? 28.550 -9.608 -3.615 1.00 0.00 46 SER B CA 10
ATOM 12524 C C . SER B 2 3 ? 28.529 -11.078 -4.055 1.00 0.00 46 SER B C 10
ATOM 12525 O O . SER B 2 3 ? 28.877 -11.407 -5.191 1.00 0.00 46 SER B O 10
ATOM 12533 N N . TYR B 2 4 ? 28.113 -11.956 -3.138 1.00 0.00 47 TYR B N 10
ATOM 12534 C CA . TYR B 2 4 ? 28.016 -13.414 -3.304 1.00 0.00 47 TYR B CA 10
ATOM 12535 C C . TYR B 2 4 ? 26.777 -14.010 -2.583 1.00 0.00 47 TYR B C 10
ATOM 12536 O O . TYR B 2 4 ? 26.655 -15.230 -2.446 1.00 0.00 47 TYR B O 10
ATOM 12554 N N . GLY B 2 5 ? 25.864 -13.165 -2.076 1.00 0.00 48 GLY B N 10
ATOM 12555 C CA . GLY B 2 5 ? 24.695 -13.621 -1.304 1.00 0.00 48 GLY B CA 10
ATOM 12556 C C . GLY B 2 5 ? 23.825 -12.550 -0.624 1.00 0.00 48 GLY B C 10
ATOM 12557 O O . GLY B 2 5 ? 23.012 -12.907 0.230 1.00 0.00 48 GLY B O 10
ATOM 12561 N N . ARG B 2 6 ? 23.985 -11.260 -0.959 1.00 0.00 49 ARG B N 10
ATOM 12562 C CA . ARG B 2 6 ? 23.177 -10.114 -0.474 1.00 0.00 49 ARG B CA 10
ATOM 12563 C C . ARG B 2 6 ? 23.039 -9.037 -1.560 1.00 0.00 49 ARG B C 10
ATOM 12564 O O . ARG B 2 6 ? 23.767 -9.062 -2.552 1.00 0.00 49 ARG B O 10
ATOM 12585 N N . LYS B 2 7 ? 22.141 -8.064 -1.356 1.00 0.00 50 LYS B N 10
ATOM 12586 C CA . LYS B 2 7 ? 21.928 -6.933 -2.278 1.00 0.00 50 LYS B CA 10
ATOM 12587 C C . LYS B 2 7 ? 21.590 -5.611 -1.578 1.00 0.00 50 LYS B C 10
ATOM 12588 O O . LYS B 2 7 ? 21.434 -5.552 -0.357 1.00 0.00 50 LYS B O 10
ATOM 12607 N N . LYS B 2 8 ? 21.434 -4.566 -2.399 1.00 0.00 51 LYS B N 10
ATOM 12608 C CA . LYS B 2 8 ? 20.875 -3.242 -2.068 1.00 0.00 51 LYS B CA 10
ATOM 12609 C C . LYS B 2 8 ? 19.615 -3.340 -1.178 1.00 0.00 51 LYS B C 10
ATOM 12610 O O . LYS B 2 8 ? 18.714 -4.135 -1.454 1.00 0.00 51 LYS B O 10
ATOM 12629 N N . ARG B 2 9 ? 19.544 -2.542 -0.105 1.00 0.00 52 ARG B N 10
ATOM 12630 C CA . ARG B 2 9 ? 18.365 -2.469 0.789 1.00 0.00 52 ARG B CA 10
ATOM 12631 C C . ARG B 2 9 ? 17.159 -1.825 0.078 1.00 0.00 52 ARG B C 10
ATOM 12632 O O . ARG B 2 9 ? 17.340 -1.079 -0.890 1.00 0.00 52 ARG B O 10
ATOM 12653 N N . ARG B 2 10 ? 15.933 -2.075 0.565 1.00 0.00 53 ARG B N 10
ATOM 12654 C CA . ARG B 2 10 ? 14.680 -1.481 0.041 1.00 0.00 53 ARG B CA 10
ATOM 12655 C C . ARG B 2 10 ? 13.618 -1.268 1.125 1.00 0.00 53 ARG B C 10
ATOM 12656 O O . ARG B 2 10 ? 13.689 -1.863 2.197 1.00 0.00 53 ARG B O 10
ATOM 12677 N N . GLN B 2 11 ? 12.583 -0.487 0.812 1.00 0.00 54 GLN B N 10
ATOM 12678 C CA . GLN B 2 11 ? 11.378 -0.317 1.638 1.00 0.00 54 GLN B CA 10
ATOM 12679 C C . GLN B 2 11 ? 10.124 -0.430 0.751 1.00 0.00 54 GLN B C 10
ATOM 12680 O O . GLN B 2 11 ? 10.144 -0.042 -0.419 1.00 0.00 54 GLN B O 10
ATOM 12694 N N . ARG B 2 12 ? 9.031 -0.949 1.320 1.00 0.00 55 ARG B N 10
ATOM 12695 C CA . ARG B 2 12 ? 7.691 -1.022 0.717 1.00 0.00 55 ARG B CA 10
ATOM 12696 C C . ARG B 2 12 ? 6.640 -0.771 1.801 1.00 0.00 55 ARG B C 10
ATOM 12697 O O . ARG B 2 12 ? 6.860 -1.122 2.960 1.00 0.00 55 ARG B O 10
ATOM 12718 N N . ARG B 2 13 ? 5.507 -0.176 1.424 1.00 0.00 56 ARG B N 10
ATOM 12719 C CA . ARG B 2 13 ? 4.373 0.157 2.307 1.00 0.00 56 ARG B CA 10
ATOM 12720 C C . ARG B 2 13 ? 3.046 -0.275 1.666 1.00 0.00 56 ARG B C 10
ATOM 12721 O O . ARG B 2 13 ? 3.010 -0.649 0.492 1.00 0.00 56 ARG B O 10
ATOM 12742 N N . ARG B 2 14 ? 1.965 -0.248 2.450 1.00 0.00 57 ARG B N 10
ATOM 12743 C CA . ARG B 2 14 ? 0.635 -0.794 2.108 1.00 0.00 57 ARG B CA 10
ATOM 12744 C C . ARG B 2 14 ? -0.460 0.270 2.283 1.00 0.00 57 ARG B C 10
ATOM 12745 O O . ARG B 2 14 ? -0.260 1.260 2.992 1.00 0.00 57 ARG B O 10
ATOM 12766 N N . ALA B 2 15 ? -1.615 0.062 1.651 1.00 0.00 58 ALA B N 10
ATOM 12767 C CA . ALA B 2 15 ? -2.746 0.999 1.644 1.00 0.00 58 ALA B CA 10
ATOM 12768 C C . ALA B 2 15 ? -4.111 0.281 1.536 1.00 0.00 58 ALA B C 10
ATOM 12769 O O . ALA B 2 15 ? -4.185 -0.907 1.208 1.00 0.00 58 ALA B O 10
ATOM 12776 N N . HIS B 2 16 ? -5.195 1.023 1.790 1.00 0.00 59 HIS B N 10
ATOM 12777 C CA . HIS B 2 16 ? -6.593 0.567 1.706 1.00 0.00 59 HIS B CA 10
ATOM 12778 C C . HIS B 2 16 ? -7.538 1.731 1.343 1.00 0.00 59 HIS B C 10
ATOM 12779 O O . HIS B 2 16 ? -7.178 2.902 1.509 1.00 0.00 59 HIS B O 10
ATOM 12793 N N . GLN B 2 17 ? -8.746 1.415 0.860 1.00 0.00 60 GLN B N 10
ATOM 12794 C CA . GLN B 2 17 ? -9.794 2.369 0.457 1.00 0.00 60 GLN B CA 1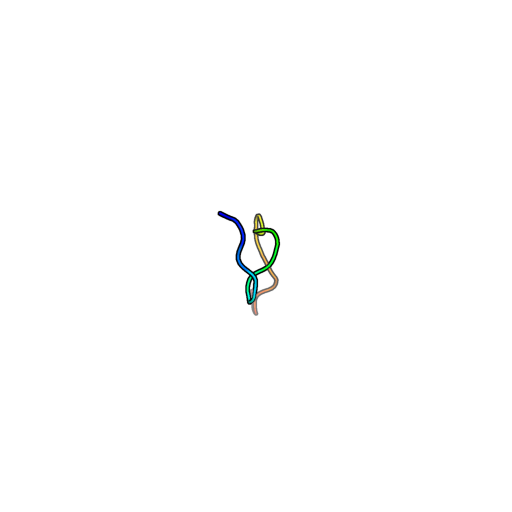0
ATOM 12795 C C . GLN B 2 17 ? -11.199 1.787 0.697 1.00 0.00 60 GLN B C 10
ATOM 12796 O O . GLN B 2 17 ? -11.518 0.715 0.132 1.00 0.00 60 GLN B O 10
#

InterPro domains:
  IPR001831 Immunodeficiency virus transactivating regulatory protein (Tat) [MF_04079] (1-86)
  IPR001831 Immunodeficiency virus transactivating regulatory protein (Tat) [PF00539] (2-64)
  IPR001831 Immunodeficiency virus transactivating regulatory protein (Tat) [PR00055] (28-39)
  IPR001831 Immunodeficiency virus transactivating regulatory protein (Tat) [PR00055] (41-48)
  IPR001831 Immunodeficiency virus transactivating regulatory protein (Tat) [PR00055] (50-66)
  IPR036963 Tat domain superfamily [G3DSA:4.10.20.10] (1-86)

Foldseek 3Di:
DPDDPDDDDDDDDDDDD

Sequence (17 aa):
GISYGRKKRRQRRRAHQGISYGRKKRRQRRRAHQGISYGRKKRRQRRRAHQGISYGRKKRRQRRRAHQGISYGRKKRRQRRRAHQGISYGRKKRRQRRRAHQGISYGRKKRRQRRRAHQGISYGRKKRRQRRRAHQGISYGRKKRRQRRRAHQGISYGRKKRRQRRRAHQ

Radius of gyration: 13.02 Å; Cα contacts (8 Å, |Δi|>4): 0; chains: 1; bounding box: 39×14×6 Å

Secondary structure (DSSP, 8-state):
----S-----S------

Organism: Human immunodeficiency virus type 1 group M subtype B (isolate HXB2) (NCBI:txid11706)

Solvent-accessible surface area: 2872 Å² total; per-residue (Å²): 110,192,102,222,68,236,175,182,237,146,135,168,163,224,84,198,230